Protein AF-A0A7W3X8I7-F1 (afdb_monomer)

Radius of gyration: 14.32 Å; Cα contacts (8 Å, |Δi|>4): 285; chains: 1; bounding box: 37×29×35 Å

Mean predicted aligned error: 3.81 Å

Sequence (125 aa):
MSIESFDNILLEDTFVLSWHQDAGVLIFRVLASLLQSHPEASVPVAGEWACYKPGIIKFSSVSSVRGLLPQESVASTTDPDGSLDYGTIDSLAQTGSGEYRIVGDFGVVTVAAHDVSLTLAAALK

Secondary structure (DSSP, 8-state):
---GGGTTEEEEEEEEEEEEEETTEEEEEEEEEE-TTSTT--PPPTT-SSEEEEEEEEEES--EEES---GGGS--EE-TTS-EE--BEEEEEEEETTEEEEEETTEEEEEE-SEEEEEEPPP--

Foldseek 3Di:
DDAVQCVQWDQQPKWWQDWDDDDFKIKTWIFIFGHPPDPPFDDDDVVDPTGTFTKIKMFGRWPDKPWQDDPVVQDWDADPVRTTTRHTWPDWDAPDQQWIWTAGSSGIMIIRGNDIHMDTDDPDD

Structure (mmCIF, N/CA/C/O backbone):
data_AF-A0A7W3X8I7-F1
#
_entry.id   AF-A0A7W3X8I7-F1
#
loop_
_atom_site.group_PDB
_atom_site.id
_atom_site.type_symbol
_atom_site.label_atom_id
_atom_site.label_alt_id
_atom_site.label_comp_id
_atom_site.label_asym_id
_atom_site.label_entity_id
_atom_site.label_seq_id
_atom_site.pdbx_PDB_ins_code
_atom_site.Cartn_x
_atom_site.Cartn_y
_atom_site.Cartn_z
_atom_site.occupancy
_atom_site.B_iso_or_equiv
_atom_site.auth_seq_id
_atom_site.auth_comp_id
_atom_site.auth_asym_id
_atom_site.auth_atom_id
_atom_site.pdbx_PDB_model_num
ATOM 1 N N . MET A 1 1 ? -1.421 15.709 7.713 1.00 50.75 1 MET A N 1
ATOM 2 C CA . MET A 1 1 ? -0.056 15.484 8.237 1.00 50.75 1 MET A CA 1
ATOM 3 C C . MET A 1 1 ? 0.629 14.509 7.297 1.00 50.75 1 MET A C 1
ATOM 5 O O . MET A 1 1 ? -0.063 13.622 6.806 1.00 50.75 1 MET A O 1
ATOM 9 N N . SER A 1 2 ? 1.910 14.715 6.988 1.00 63.00 2 SER A N 1
ATOM 10 C CA . SER A 1 2 ? 2.726 13.724 6.274 1.00 63.00 2 SER A CA 1
ATOM 11 C C . SER A 1 2 ? 3.022 12.542 7.199 1.00 63.00 2 SER A C 1
ATOM 13 O O . SER A 1 2 ? 3.020 12.696 8.421 1.00 63.00 2 SER A O 1
ATOM 15 N N . ILE A 1 3 ? 3.226 11.362 6.622 1.00 84.31 3 ILE A N 1
ATOM 16 C CA . ILE A 1 3 ? 3.598 10.149 7.349 1.00 84.31 3 ILE A CA 1
ATOM 17 C C . ILE A 1 3 ? 5.062 9.890 7.004 1.00 84.31 3 ILE A C 1
ATOM 19 O O . ILE A 1 3 ? 5.357 9.548 5.865 1.00 84.31 3 ILE A O 1
ATOM 23 N N . GLU A 1 4 ? 5.963 10.062 7.970 1.00 84.31 4 GLU A N 1
ATOM 24 C CA . GLU A 1 4 ? 7.421 10.067 7.739 1.00 84.31 4 GLU A CA 1
ATOM 25 C C . GLU A 1 4 ? 7.934 8.802 7.031 1.00 84.31 4 GLU A C 1
ATOM 27 O O . GLU A 1 4 ? 8.850 8.862 6.218 1.00 84.31 4 GLU A O 1
ATOM 32 N N . SER A 1 5 ? 7.311 7.645 7.278 1.00 86.12 5 SER A N 1
ATOM 33 C CA . SER A 1 5 ? 7.687 6.376 6.636 1.00 86.12 5 SER A CA 1
ATOM 34 C C . SER A 1 5 ? 7.426 6.324 5.122 1.00 86.12 5 SER A C 1
ATOM 36 O O . SER A 1 5 ? 7.846 5.372 4.472 1.00 86.12 5 SER A O 1
ATOM 38 N N . PHE A 1 6 ? 6.762 7.336 4.559 1.00 92.88 6 PHE A N 1
ATOM 39 C CA . PHE A 1 6 ? 6.479 7.482 3.129 1.00 92.88 6 PHE A CA 1
ATOM 40 C C . PHE A 1 6 ? 7.265 8.632 2.487 1.00 92.88 6 PHE A C 1
ATOM 42 O O . PHE A 1 6 ? 7.050 8.946 1.315 1.00 92.88 6 PHE A O 1
ATOM 49 N N . ASP A 1 7 ? 8.179 9.266 3.223 1.00 92.94 7 ASP A N 1
ATOM 50 C CA . ASP A 1 7 ? 9.027 10.311 2.665 1.00 92.94 7 ASP A CA 1
ATOM 51 C C . ASP A 1 7 ? 9.848 9.759 1.492 1.00 92.94 7 ASP A C 1
ATOM 53 O O . ASP A 1 7 ? 10.515 8.731 1.592 1.00 92.94 7 ASP A O 1
ATOM 57 N N . ASN A 1 8 ? 9.845 10.489 0.375 1.00 95.56 8 ASN A N 1
ATOM 58 C CA . ASN A 1 8 ? 10.504 10.101 -0.877 1.00 95.56 8 ASN A CA 1
ATOM 59 C C . ASN A 1 8 ? 9.930 8.844 -1.561 1.00 95.56 8 ASN A C 1
ATOM 61 O O . ASN A 1 8 ? 10.610 8.244 -2.395 1.00 95.56 8 ASN A O 1
ATOM 65 N N . ILE A 1 9 ? 8.685 8.476 -1.256 1.00 96.62 9 ILE A N 1
ATOM 66 C CA . ILE A 1 9 ? 7.903 7.497 -2.019 1.00 96.62 9 ILE A CA 1
ATOM 67 C C . ILE A 1 9 ? 6.915 8.250 -2.909 1.00 96.62 9 ILE A C 1
ATOM 69 O O . ILE A 1 9 ? 6.205 9.138 -2.439 1.00 96.62 9 ILE A O 1
ATOM 73 N N . LEU A 1 10 ? 6.866 7.897 -4.192 1.00 96.62 10 LEU A N 1
ATOM 74 C CA . LEU A 1 10 ? 5.849 8.388 -5.115 1.00 96.62 10 LEU A CA 1
ATOM 75 C C . LEU A 1 10 ? 4.649 7.436 -5.053 1.00 96.62 10 LEU A C 1
ATOM 77 O O . 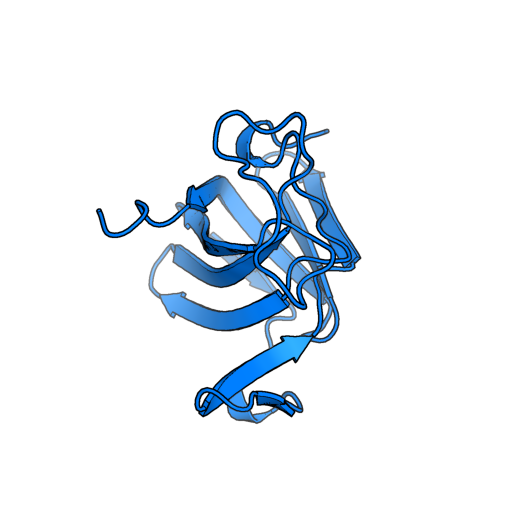LEU A 1 10 ? 4.696 6.325 -5.584 1.00 96.62 10 LEU A O 1
ATOM 81 N N . LEU A 1 11 ? 3.596 7.835 -4.336 1.00 96.62 11 LEU A N 1
ATOM 82 C CA . LEU A 1 11 ? 2.431 6.975 -4.103 1.00 96.62 11 LEU A CA 1
ATOM 83 C C . LEU A 1 11 ? 1.658 6.707 -5.392 1.00 96.62 11 LEU A C 1
ATOM 85 O O . LEU A 1 11 ? 1.289 5.563 -5.643 1.00 96.62 11 LEU A O 1
ATOM 89 N N . GLU A 1 12 ? 1.509 7.731 -6.230 1.00 96.75 12 GLU A N 1
ATOM 90 C CA . GLU A 1 12 ? 0.762 7.680 -7.491 1.00 96.75 12 GLU A CA 1
ATOM 91 C C . GLU A 1 12 ? 1.384 6.715 -8.514 1.00 96.75 12 GLU A C 1
ATOM 93 O O . GLU A 1 12 ? 0.745 6.355 -9.501 1.00 96.75 12 GLU A O 1
ATOM 98 N N . ASP A 1 13 ? 2.617 6.278 -8.254 1.00 96.31 13 ASP A N 1
ATOM 99 C CA . ASP A 1 13 ? 3.366 5.280 -9.016 1.00 96.31 13 ASP A CA 1
ATOM 100 C C . ASP A 1 13 ? 3.721 4.038 -8.167 1.00 96.31 13 ASP A C 1
ATOM 102 O O . ASP A 1 13 ? 4.568 3.225 -8.513 1.00 96.31 13 ASP A O 1
ATOM 106 N N . THR A 1 14 ? 3.108 3.875 -6.997 1.00 96.88 14 THR A N 1
ATOM 107 C CA . THR A 1 14 ? 3.277 2.683 -6.162 1.00 96.88 14 THR A CA 1
ATOM 108 C C . THR A 1 14 ? 2.138 1.710 -6.433 1.00 96.88 14 THR A C 1
ATOM 110 O O . THR A 1 14 ? 0.989 1.994 -6.094 1.00 96.88 14 THR A O 1
ATOM 113 N N . PHE A 1 15 ? 2.465 0.551 -7.006 1.00 96.56 15 PHE A N 1
ATOM 114 C CA . PHE A 1 15 ? 1.491 -0.470 -7.399 1.00 96.56 15 PHE A CA 1
ATOM 115 C C . PHE A 1 15 ? 1.077 -1.339 -6.217 1.00 96.56 15 PHE A C 1
ATOM 117 O O . PHE A 1 15 ? 1.908 -1.727 -5.390 1.00 96.56 15 PHE A O 1
ATOM 124 N N . VAL A 1 16 ? -0.204 -1.685 -6.141 1.00 97.88 16 VAL A N 1
ATOM 125 C CA . VAL A 1 16 ? -0.760 -2.579 -5.125 1.00 97.88 16 VAL A CA 1
ATOM 126 C C . VAL A 1 16 ? -0.832 -3.992 -5.676 1.00 97.88 16 VAL A C 1
ATOM 128 O O . VAL A 1 16 ? -1.519 -4.260 -6.649 1.00 97.88 16 VAL A O 1
ATOM 131 N N . LEU A 1 17 ? -0.171 -4.927 -4.997 1.00 96.94 17 LEU A N 1
ATOM 132 C CA . LEU A 1 17 ? -0.084 -6.325 -5.425 1.00 96.94 17 LEU A CA 1
ATOM 133 C C . LEU A 1 17 ? -1.106 -7.229 -4.728 1.00 96.94 17 LEU A C 1
ATOM 135 O O . LEU A 1 17 ? -1.445 -8.311 -5.202 1.00 96.94 17 LEU A O 1
ATOM 139 N N . SER A 1 18 ? -1.524 -6.849 -3.521 1.00 96.75 18 SER A N 1
ATOM 140 C CA . SER A 1 18 ? -2.567 -7.522 -2.733 1.00 96.75 18 SER A CA 1
ATOM 141 C C . SER A 1 18 ? -2.818 -6.769 -1.434 1.00 96.75 18 SER A C 1
ATOM 143 O O . SER A 1 18 ? -1.996 -5.956 -0.998 1.00 96.75 18 SER A O 1
ATOM 145 N N . TRP A 1 19 ? -3.911 -7.110 -0.759 1.00 97.81 19 TRP A N 1
ATOM 146 C CA . TRP A 1 19 ? -4.139 -6.705 0.620 1.00 97.81 19 TRP A CA 1
ATOM 147 C C . TRP A 1 19 ? -4.694 -7.845 1.458 1.00 97.81 19 TRP A C 1
ATOM 149 O O . TRP A 1 19 ? -5.354 -8.764 0.981 1.00 97.81 19 TRP A O 1
ATOM 159 N 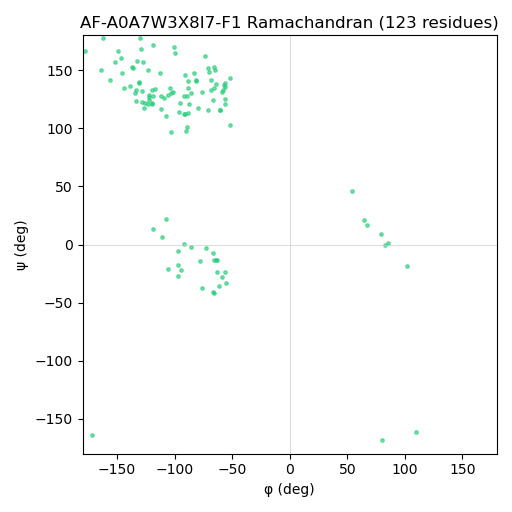N . HIS A 1 20 ? -4.416 -7.777 2.751 1.00 95.50 20 HIS A N 1
ATOM 160 C CA . HIS A 1 20 ? -4.922 -8.732 3.716 1.00 95.50 20 HIS A CA 1
ATOM 161 C C . HIS A 1 20 ? -5.226 -8.034 5.034 1.00 95.50 20 HIS A C 1
ATOM 163 O O . HIS A 1 20 ? -4.421 -7.248 5.538 1.00 95.50 20 HIS A O 1
ATOM 169 N N . GLN A 1 21 ? -6.386 -8.355 5.595 1.00 95.31 21 GLN A N 1
ATOM 170 C CA . GLN A 1 21 ? -6.789 -7.929 6.923 1.00 95.31 21 GLN A CA 1
ATOM 171 C C . GLN A 1 21 ? -6.832 -9.149 7.842 1.00 95.31 21 GLN A C 1
ATOM 173 O O . GLN A 1 21 ? -7.518 -10.124 7.541 1.00 95.31 21 GLN A O 1
ATOM 178 N N . ASP A 1 22 ? -6.147 -9.048 8.975 1.00 92.38 22 ASP A N 1
ATOM 179 C CA . ASP A 1 22 ? -6.213 -10.007 10.078 1.00 92.38 22 ASP A CA 1
ATOM 180 C C . ASP A 1 22 ? -6.454 -9.257 11.401 1.00 92.38 22 ASP A C 1
ATOM 182 O O . ASP A 1 22 ? -6.538 -8.024 11.434 1.00 92.38 22 ASP A O 1
ATOM 186 N N . ALA A 1 23 ? -6.592 -9.983 12.510 1.00 90.94 23 ALA A N 1
ATOM 187 C CA . ALA A 1 23 ? -6.860 -9.438 13.833 1.00 90.94 23 ALA A CA 1
ATOM 188 C C . ALA A 1 23 ? -5.865 -8.324 14.221 1.00 90.94 23 ALA A C 1
ATOM 190 O O . ALA A 1 23 ? -4.728 -8.570 14.623 1.00 90.94 23 ALA A O 1
ATOM 191 N N . GLY A 1 24 ? -6.325 -7.073 14.128 1.00 95.88 24 GLY A N 1
ATOM 192 C CA . GLY A 1 24 ? -5.560 -5.884 14.504 1.00 95.88 24 GLY A CA 1
ATOM 193 C C . GLY A 1 24 ? -4.532 -5.410 13.474 1.00 95.88 24 GLY A C 1
ATOM 194 O O . GLY A 1 24 ? -3.744 -4.519 13.796 1.00 95.88 24 GLY A O 1
ATOM 195 N N . VAL A 1 25 ? -4.516 -5.964 12.258 1.00 97.75 25 VAL A N 1
ATOM 196 C CA . VAL A 1 25 ? -3.545 -5.601 11.217 1.00 97.75 25 VAL A CA 1
ATOM 197 C C . VAL A 1 25 ? -4.222 -5.511 9.850 1.00 97.75 25 VAL A C 1
ATOM 199 O O . VAL A 1 25 ? -4.994 -6.384 9.466 1.00 97.75 25 VAL A O 1
ATOM 202 N N . LEU A 1 26 ? -3.881 -4.471 9.090 1.00 98.38 26 LEU A N 1
ATOM 203 C CA . LEU A 1 26 ? -4.183 -4.368 7.663 1.00 98.38 26 LEU A CA 1
ATOM 204 C C . LEU A 1 26 ? -2.872 -4.182 6.904 1.00 98.38 26 LEU A C 1
ATOM 206 O O . LEU A 1 26 ? -2.079 -3.301 7.238 1.00 98.38 26 LEU A O 1
ATOM 210 N N . ILE A 1 27 ? -2.643 -5.028 5.907 1.00 98.00 27 ILE A N 1
ATOM 211 C CA . ILE A 1 27 ? -1.437 -5.046 5.086 1.00 98.00 27 ILE A CA 1
ATOM 212 C C . ILE A 1 27 ? -1.819 -4.809 3.633 1.00 98.00 27 ILE A C 1
ATOM 214 O O . ILE A 1 27 ? -2.696 -5.498 3.120 1.00 98.00 27 ILE A O 1
ATOM 218 N N . PHE A 1 28 ? -1.098 -3.909 2.970 1.00 98.19 28 PHE A N 1
ATOM 219 C CA . PHE A 1 28 ? -1.001 -3.853 1.514 1.00 98.19 28 PHE A CA 1
ATOM 220 C C . PHE A 1 28 ? 0.407 -4.287 1.116 1.00 98.19 28 PHE A C 1
ATOM 222 O O . PHE A 1 28 ? 1.398 -3.753 1.622 1.00 98.19 28 PHE A O 1
ATOM 229 N N . ARG A 1 29 ? 0.504 -5.272 0.223 1.00 97.56 29 ARG A N 1
ATOM 230 C CA . ARG A 1 29 ? 1.760 -5.580 -0.466 1.00 97.56 29 ARG A CA 1
ATOM 231 C C . ARG A 1 29 ? 1.845 -4.671 -1.672 1.00 97.56 29 ARG A C 1
ATOM 233 O O . ARG A 1 29 ? 0.879 -4.586 -2.426 1.00 97.56 29 ARG A O 1
ATOM 240 N N . VAL A 1 30 ? 2.981 -4.014 -1.837 1.00 97.38 30 VAL A N 1
ATOM 241 C CA . VAL A 1 30 ? 3.167 -3.018 -2.886 1.00 97.38 30 VAL A CA 1
ATOM 242 C C . VAL A 1 30 ? 4.471 -3.228 -3.633 1.00 97.38 30 VAL A C 1
ATOM 244 O O . VAL A 1 30 ? 5.417 -3.813 -3.100 1.00 97.38 30 VAL A O 1
ATOM 247 N N . LEU A 1 31 ? 4.526 -2.696 -4.843 1.00 95.88 31 LEU A N 1
ATOM 248 C CA . LEU A 1 31 ? 5.759 -2.377 -5.535 1.00 95.88 31 LEU A CA 1
ATOM 249 C C . LEU A 1 31 ? 5.945 -0.855 -5.445 1.00 95.88 31 LEU A C 1
ATOM 251 O O . LEU A 1 31 ? 5.318 -0.093 -6.173 1.00 95.88 31 LEU A O 1
ATOM 255 N N . ALA A 1 32 ? 6.736 -0.413 -4.466 1.00 96.94 32 ALA A N 1
ATOM 256 C CA . ALA A 1 32 ? 6.913 0.995 -4.126 1.00 96.94 32 ALA A CA 1
ATOM 257 C C . ALA A 1 32 ? 7.820 1.709 -5.128 1.00 96.94 32 ALA A C 1
ATOM 259 O O . ALA A 1 32 ? 8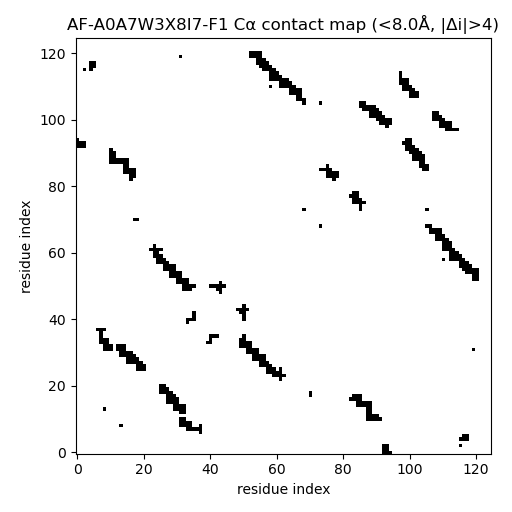.924 1.230 -5.392 1.00 96.94 32 ALA A O 1
ATOM 260 N N . SER A 1 33 ? 7.383 2.870 -5.618 1.00 96.81 33 SER A N 1
ATOM 261 C CA . SER A 1 33 ? 8.195 3.760 -6.454 1.00 96.81 33 SER A CA 1
ATOM 262 C C . SER A 1 33 ? 8.988 4.727 -5.584 1.00 96.81 33 SER A C 1
ATOM 264 O O . SER A 1 33 ? 8.432 5.577 -4.883 1.00 96.81 33 SER A O 1
ATOM 266 N N . LEU A 1 34 ? 10.310 4.571 -5.586 1.00 96.88 34 LEU A N 1
ATOM 267 C CA . LEU A 1 34 ? 11.219 5.404 -4.811 1.00 96.88 34 LEU A CA 1
ATOM 268 C C . LEU A 1 34 ? 11.686 6.592 -5.655 1.00 96.88 34 LEU A C 1
ATOM 270 O O . LEU A 1 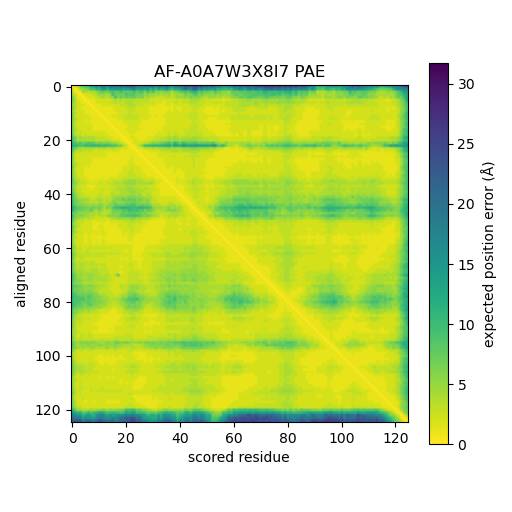34 ? 12.268 6.425 -6.733 1.00 96.88 34 LEU A O 1
ATOM 274 N N . LEU A 1 35 ? 11.538 7.801 -5.109 1.00 95.44 35 LEU A N 1
ATOM 275 C CA . LEU A 1 35 ? 12.236 8.971 -5.634 1.00 95.44 35 LEU A CA 1
ATOM 276 C C . LEU A 1 35 ? 13.746 8.791 -5.445 1.00 95.44 35 LEU A C 1
ATOM 278 O O . LEU A 1 35 ? 14.197 8.191 -4.473 1.00 95.44 35 LEU A O 1
ATOM 282 N N . GLN A 1 36 ? 14.553 9.374 -6.332 1.00 93.19 36 GLN A N 1
ATOM 283 C CA . GLN A 1 36 ? 16.020 9.260 -6.264 1.00 93.19 36 GLN A CA 1
ATOM 284 C C . GLN A 1 36 ? 16.637 9.888 -4.997 1.00 93.19 36 GLN A C 1
ATOM 286 O O . 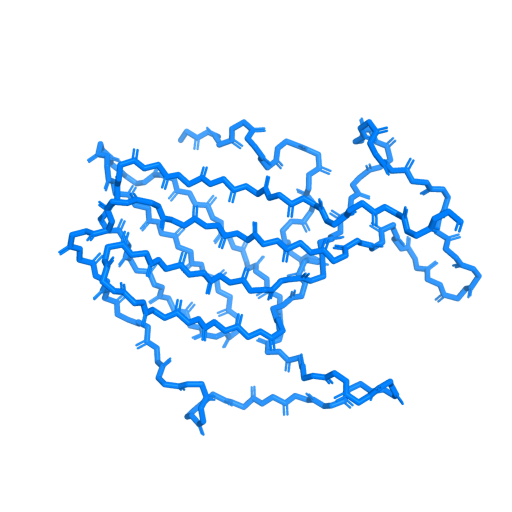GLN A 1 36 ? 17.799 9.646 -4.691 1.00 93.19 36 GLN A O 1
ATOM 291 N N . SER A 1 37 ? 15.868 10.684 -4.249 1.00 93.88 37 SER A N 1
ATOM 292 C CA . SER A 1 37 ? 16.234 11.195 -2.924 1.00 93.88 37 SER A CA 1
ATOM 293 C C . SER A 1 37 ? 16.062 10.168 -1.798 1.00 93.88 37 SER A C 1
ATOM 295 O O . SER A 1 37 ? 16.570 10.391 -0.700 1.00 93.88 37 SER A O 1
ATOM 297 N N . HIS A 1 38 ? 15.356 9.060 -2.035 1.00 94.75 38 HIS A N 1
ATOM 298 C CA . HIS A 1 38 ? 15.166 8.014 -1.040 1.00 94.75 38 HIS A CA 1
ATOM 299 C C . HIS A 1 38 ? 16.506 7.297 -0.765 1.00 94.75 38 HIS A C 1
ATOM 301 O O . HIS A 1 38 ? 17.175 6.889 -1.715 1.00 94.75 38 HIS A O 1
ATOM 307 N N . PRO A 1 39 ? 16.911 7.068 0.501 1.00 92.31 39 PRO A N 1
ATOM 308 C CA . PRO A 1 39 ? 18.212 6.464 0.835 1.00 92.31 39 PRO A CA 1
ATOM 309 C C . PRO A 1 39 ? 18.440 5.071 0.239 1.00 92.31 39 PRO A C 1
ATOM 311 O O . PRO A 1 39 ? 19.571 4.655 0.004 1.00 92.31 39 PRO A O 1
ATOM 314 N N . GLU A 1 40 ? 17.350 4.340 0.023 1.00 92.75 40 GLU A N 1
ATOM 315 C CA . GLU A 1 40 ? 17.368 3.015 -0.591 1.00 92.75 40 GLU A CA 1
ATOM 316 C C . GLU A 1 40 ? 17.189 3.020 -2.117 1.00 92.75 40 GLU A C 1
ATOM 318 O O . GLU A 1 40 ? 17.156 1.935 -2.706 1.00 92.75 40 GLU A O 1
ATOM 323 N N . ALA A 1 41 ? 17.041 4.186 -2.754 1.00 93.12 41 ALA A N 1
ATOM 324 C CA . ALA A 1 41 ? 16.892 4.268 -4.201 1.00 93.12 41 ALA A CA 1
ATOM 325 C C . ALA A 1 41 ? 18.189 3.863 -4.910 1.00 93.12 41 ALA A C 1
ATOM 327 O O . ALA A 1 41 ? 19.299 4.203 -4.499 1.00 93.12 41 ALA A O 1
ATOM 328 N N . SER A 1 42 ? 18.028 3.149 -6.016 1.00 91.12 42 SER A N 1
ATOM 329 C CA . SER A 1 42 ? 19.079 2.885 -6.988 1.00 91.12 42 SER A CA 1
ATOM 330 C C . SER A 1 42 ? 18.690 3.474 -8.339 1.00 91.12 42 SER A C 1
ATOM 332 O O . SER A 1 42 ? 17.553 3.906 -8.555 1.00 91.12 42 SER A O 1
ATOM 334 N N . VAL A 1 43 ? 19.634 3.454 -9.277 1.00 90.38 43 VAL A N 1
ATOM 335 C CA . VAL A 1 43 ? 19.318 3.719 -10.683 1.00 90.38 43 VAL A CA 1
ATOM 336 C C . VAL A 1 43 ? 18.234 2.722 -11.132 1.00 90.38 43 VAL A C 1
ATOM 338 O O . VAL A 1 43 ? 18.351 1.539 -10.783 1.00 90.38 43 VAL A O 1
ATOM 341 N N . PRO A 1 44 ? 17.189 3.170 -11.857 1.00 90.50 44 PRO A N 1
ATOM 342 C CA . PRO A 1 44 ? 16.212 2.275 -12.467 1.00 90.50 44 PRO A CA 1
ATOM 343 C C . PRO A 1 44 ? 16.894 1.186 -13.299 1.00 90.50 44 PRO A C 1
ATOM 345 O O . PRO A 1 44 ? 17.914 1.425 -13.955 1.00 90.50 44 PRO A O 1
ATOM 348 N N . VAL A 1 45 ? 16.339 -0.023 -13.271 1.00 86.69 45 VAL A N 1
ATOM 349 C CA . VAL A 1 45 ? 16.807 -1.114 -14.135 1.00 86.69 45 VAL A CA 1
ATOM 350 C C . VAL A 1 45 ? 16.515 -0.750 -15.595 1.00 86.69 45 VAL A C 1
ATOM 352 O O . VAL A 1 45 ? 15.606 0.020 -15.887 1.00 86.69 45 VAL A O 1
ATOM 355 N N . ALA A 1 46 ? 17.298 -1.274 -16.540 1.00 88.31 46 ALA A N 1
ATOM 356 C CA . ALA A 1 46 ? 17.071 -1.011 -17.958 1.00 88.31 46 ALA A CA 1
ATOM 357 C C . ALA A 1 46 ? 15.644 -1.417 -18.374 1.00 88.31 46 ALA A C 1
ATOM 359 O O . ALA A 1 46 ? 15.277 -2.583 -18.257 1.00 88.31 46 ALA A O 1
ATOM 360 N N . GLY A 1 47 ? 14.875 -0.454 -18.886 1.00 85.81 47 GLY A N 1
ATOM 361 C CA . GLY A 1 47 ? 13.466 -0.637 -19.254 1.00 85.81 47 GLY A CA 1
ATOM 362 C C . GLY A 1 47 ? 12.480 -0.074 -18.229 1.00 85.81 47 GLY A C 1
ATOM 363 O O . GLY A 1 47 ? 11.351 0.222 -18.604 1.00 85.81 47 GLY A O 1
ATOM 364 N N . GLU A 1 48 ? 12.925 0.164 -16.995 1.00 87.62 48 GLU A N 1
ATOM 365 C CA . GLU A 1 48 ? 12.150 0.831 -15.950 1.00 87.62 48 GLU A CA 1
ATOM 366 C C . GLU A 1 48 ? 12.400 2.340 -15.973 1.00 87.62 48 GLU A C 1
ATOM 368 O O . GLU A 1 48 ? 13.512 2.808 -16.239 1.00 87.62 48 GLU A O 1
ATOM 373 N N . TRP A 1 49 ? 11.369 3.120 -15.659 1.00 89.81 49 TRP A N 1
ATOM 374 C CA . TRP A 1 49 ? 11.480 4.576 -15.554 1.00 89.81 49 TRP A CA 1
ATOM 375 C C . TRP A 1 49 ? 11.681 5.057 -14.109 1.00 89.81 49 TRP A C 1
ATOM 377 O O . TRP A 1 49 ? 12.164 6.173 -13.904 1.00 89.81 49 TRP A O 1
ATOM 387 N N . ALA A 1 50 ? 11.383 4.206 -13.121 1.00 92.25 50 ALA A N 1
ATOM 388 C CA . ALA A 1 50 ? 11.528 4.480 -11.694 1.00 92.25 50 ALA A CA 1
ATOM 389 C C . ALA A 1 50 ? 12.304 3.373 -10.956 1.00 92.25 50 ALA A C 1
ATOM 391 O O . ALA A 1 50 ? 12.602 2.304 -11.492 1.00 92.25 50 ALA A O 1
ATOM 392 N N . CYS A 1 51 ? 12.686 3.653 -9.707 1.00 94.75 51 CYS A N 1
ATOM 393 C CA . CYS A 1 51 ? 13.279 2.657 -8.821 1.00 94.75 51 CYS A CA 1
ATOM 394 C C . CYS A 1 51 ? 12.163 1.963 -8.041 1.00 94.75 51 CYS A C 1
ATOM 396 O O . CYS A 1 51 ? 11.702 2.477 -7.023 1.00 94.75 51 CYS A O 1
ATOM 398 N N . TYR A 1 52 ? 11.747 0.795 -8.520 1.00 93.88 52 TYR A N 1
ATOM 399 C CA . TYR A 1 52 ? 10.726 -0.004 -7.859 1.00 93.88 52 TYR A CA 1
ATOM 400 C C . TYR A 1 52 ? 11.324 -0.953 -6.819 1.00 93.88 52 TYR A C 1
ATOM 402 O O . TYR A 1 52 ? 12.314 -1.643 -7.081 1.00 93.88 52 TYR A O 1
ATOM 410 N N . LYS A 1 53 ? 10.708 -1.021 -5.634 1.00 94.25 53 LYS A N 1
ATOM 411 C CA . LYS A 1 53 ? 11.064 -1.984 -4.584 1.00 94.25 53 LYS A CA 1
ATOM 412 C C . LYS A 1 53 ? 9.834 -2.663 -3.991 1.00 94.25 53 LYS A C 1
ATOM 414 O O . LYS A 1 53 ? 8.894 -1.969 -3.606 1.00 94.25 53 LYS A O 1
ATOM 419 N N . PRO A 1 54 ? 9.838 -4.000 -3.833 1.00 95.25 54 PRO A N 1
ATOM 420 C CA . PRO A 1 54 ? 8.786 -4.675 -3.087 1.00 95.25 54 PRO A CA 1
ATOM 421 C C . PRO A 1 54 ? 8.695 -4.108 -1.671 1.00 95.25 54 PRO A C 1
ATOM 423 O O . PRO A 1 54 ? 9.717 -3.894 -1.015 1.00 95.25 54 PRO A O 1
ATOM 426 N N . GLY A 1 55 ? 7.480 -3.883 -1.189 1.00 96.38 55 GLY A N 1
ATOM 427 C CA . GLY A 1 55 ? 7.232 -3.274 0.106 1.00 96.38 55 GLY A CA 1
ATOM 428 C C . GLY A 1 55 ? 5.949 -3.763 0.762 1.00 96.38 55 GLY A C 1
ATOM 429 O O . GLY A 1 55 ? 5.095 -4.409 0.150 1.00 96.38 55 GLY A O 1
ATOM 430 N N . ILE A 1 56 ? 5.830 -3.458 2.049 1.00 97.62 56 ILE A N 1
ATOM 431 C CA . ILE A 1 56 ? 4.642 -3.720 2.855 1.00 97.62 56 ILE A CA 1
ATOM 432 C C . ILE A 1 56 ? 4.224 -2.415 3.518 1.00 97.62 56 ILE A C 1
ATOM 434 O O . ILE A 1 56 ? 4.961 -1.892 4.354 1.00 97.62 56 ILE A O 1
ATOM 438 N N . ILE A 1 57 ? 3.028 -1.935 3.184 1.00 98.12 57 ILE A N 1
ATOM 439 C CA . ILE A 1 57 ? 2.332 -0.915 3.966 1.00 98.12 57 ILE A CA 1
ATOM 440 C C . ILE A 1 57 ? 1.533 -1.641 5.041 1.00 98.12 57 ILE A C 1
ATOM 442 O O . ILE A 1 57 ? 0.675 -2.469 4.730 1.00 98.12 57 ILE A O 1
ATOM 446 N N . LYS A 1 58 ? 1.808 -1.343 6.308 1.00 97.88 58 LYS A N 1
ATOM 447 C CA . LYS A 1 58 ? 1.175 -1.993 7.452 1.00 97.88 58 LYS A CA 1
ATOM 448 C C . LYS A 1 58 ? 0.503 -0.968 8.349 1.00 97.88 58 LYS A C 1
ATOM 450 O O . LYS A 1 58 ? 1.178 -0.142 8.953 1.00 97.88 58 LYS A O 1
ATOM 455 N N . PHE A 1 59 ? -0.802 -1.116 8.531 1.00 98.00 59 PHE A N 1
ATOM 456 C CA . PHE A 1 59 ? -1.538 -0.490 9.623 1.00 98.00 59 PHE A CA 1
ATOM 457 C C . PHE A 1 59 ? -1.521 -1.424 10.836 1.00 98.00 59 PHE A C 1
ATOM 459 O O . PHE A 1 59 ? -1.868 -2.603 10.721 1.00 98.00 59 PHE A O 1
ATOM 466 N N . SER A 1 60 ? -1.110 -0.909 11.995 1.00 97.12 60 SER A N 1
ATOM 467 C CA . SER A 1 60 ? -0.945 -1.689 13.229 1.00 97.12 60 SER A CA 1
ATOM 468 C C . SER A 1 60 ? -1.950 -1.287 14.306 1.00 97.12 60 SER A C 1
ATOM 470 O O . SER A 1 60 ? -2.333 -0.121 14.416 1.00 97.12 60 SER A O 1
ATOM 472 N N . SER A 1 61 ? -2.356 -2.258 15.128 1.00 97.06 61 SER A N 1
ATOM 473 C CA . SER A 1 61 ? -3.389 -2.086 16.162 1.00 97.06 61 SER A CA 1
ATOM 474 C C . SER A 1 61 ? -4.692 -1.531 15.576 1.00 97.06 61 SER A C 1
ATOM 476 O O . SER A 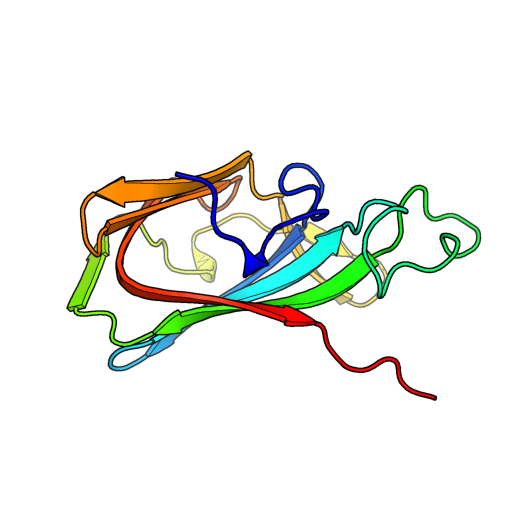1 61 ? -5.277 -0.574 16.086 1.00 97.06 61 SER A O 1
ATOM 478 N N . VAL A 1 62 ? -5.113 -2.116 14.454 1.00 98.25 62 VAL A N 1
ATOM 479 C CA . VAL A 1 62 ? -6.321 -1.743 13.719 1.00 98.25 62 VAL A CA 1
ATOM 480 C C . VAL A 1 62 ? -7.558 -2.072 14.550 1.00 98.25 62 VAL A C 1
ATOM 482 O O . VAL A 1 62 ? -7.766 -3.215 14.950 1.00 98.25 62 VAL A O 1
ATOM 485 N N . SER A 1 63 ? -8.400 -1.070 14.781 1.00 97.56 63 SER A N 1
ATOM 486 C CA . SER A 1 63 ? -9.672 -1.209 15.502 1.00 97.56 63 SER A CA 1
ATOM 487 C C . SER A 1 63 ? -10.892 -1.163 14.579 1.00 97.56 63 SER A C 1
ATOM 489 O O . SER A 1 63 ? -11.956 -1.657 14.941 1.00 97.56 63 SER A O 1
ATOM 491 N N . SER A 1 64 ? -10.754 -0.596 13.377 1.00 97.31 64 SER A N 1
ATOM 492 C CA . SER A 1 64 ? -11.820 -0.538 12.375 1.00 97.31 64 SER A CA 1
ATOM 493 C C . SER A 1 64 ? -11.230 -0.380 10.977 1.00 97.31 64 SER A C 1
ATOM 495 O O . SER A 1 64 ? -10.318 0.417 10.776 1.00 97.31 64 SER A O 1
ATOM 497 N N . VAL A 1 65 ? -11.830 -1.060 9.998 1.00 97.94 65 VAL A N 1
ATOM 498 C CA . VAL A 1 65 ? -11.582 -0.872 8.562 1.00 97.94 65 VAL A CA 1
ATOM 499 C C . VAL A 1 65 ? -12.929 -0.678 7.873 1.00 97.94 65 VAL A C 1
ATOM 501 O O . VAL A 1 65 ? -13.870 -1.423 8.142 1.00 97.94 65 VAL A O 1
ATOM 504 N N . ARG A 1 66 ? -13.051 0.337 7.014 1.00 97.88 66 ARG A N 1
ATOM 505 C CA . ARG A 1 66 ? -14.265 0.613 6.230 1.00 97.88 66 ARG A CA 1
ATOM 506 C C . ARG A 1 66 ? -13.896 0.832 4.772 1.00 97.88 66 ARG A C 1
ATOM 508 O O . ARG A 1 66 ? -12.918 1.517 4.501 1.00 97.88 66 ARG A O 1
ATOM 515 N N . GLY A 1 67 ? -14.695 0.282 3.861 1.00 97.00 67 GLY A N 1
ATOM 516 C CA . GLY A 1 67 ? -14.499 0.434 2.415 1.00 97.00 67 GLY A CA 1
ATOM 517 C C . GLY A 1 67 ? -13.480 -0.523 1.790 1.00 97.00 67 GLY A C 1
ATOM 518 O O . GLY A 1 67 ? -13.308 -0.490 0.579 1.00 97.00 67 GLY A O 1
ATOM 519 N N . LEU A 1 68 ? -12.843 -1.399 2.579 1.00 96.44 68 LEU A N 1
ATOM 520 C CA . LEU A 1 68 ? -11.970 -2.443 2.042 1.00 96.44 68 LEU A CA 1
ATOM 521 C C . LEU A 1 68 ? -12.809 -3.512 1.337 1.00 96.44 68 LEU A C 1
ATOM 523 O O . LEU A 1 68 ? -13.620 -4.191 1.970 1.00 96.44 68 LEU A O 1
ATOM 527 N N . LEU A 1 69 ? -12.614 -3.641 0.030 1.00 95.25 69 LEU A N 1
ATOM 528 C CA . LEU A 1 69 ? -13.276 -4.650 -0.785 1.00 95.25 69 LEU A CA 1
ATOM 529 C C . LEU A 1 69 ? -12.526 -5.992 -0.698 1.00 95.25 69 LEU A C 1
ATOM 531 O O . LEU A 1 69 ? -11.300 -5.995 -0.558 1.00 95.25 69 LEU A O 1
ATOM 535 N N . PRO A 1 70 ? -13.220 -7.142 -0.789 1.00 93.62 70 PRO A N 1
ATOM 536 C CA . PRO A 1 70 ? -12.561 -8.425 -1.013 1.00 93.62 70 PRO A CA 1
ATOM 537 C C . PRO A 1 70 ? -11.718 -8.378 -2.289 1.00 93.62 70 PRO A C 1
ATOM 539 O O . PRO A 1 70 ? -12.154 -7.815 -3.296 1.00 93.62 70 PRO A O 1
ATOM 542 N N . GLN A 1 71 ? -10.523 -8.963 -2.258 1.00 94.06 71 GLN A N 1
ATOM 543 C CA . GLN A 1 71 ? -9.561 -8.846 -3.354 1.00 94.06 71 GLN A CA 1
ATOM 544 C C . GLN A 1 71 ? -10.104 -9.442 -4.665 1.00 94.06 71 GLN A C 1
ATOM 546 O O . GLN A 1 71 ? -9.932 -8.866 -5.731 1.00 94.06 71 GLN A O 1
ATOM 551 N N . GLU A 1 72 ? -10.871 -10.527 -4.576 1.00 93.62 72 GLU A N 1
ATOM 552 C CA . GLU A 1 72 ? -11.571 -11.174 -5.689 1.00 93.62 72 GLU A CA 1
ATOM 553 C C . GLU A 1 72 ? -12.689 -10.330 -6.325 1.00 93.62 72 GLU A C 1
ATOM 555 O O . GLU A 1 72 ? -13.191 -10.677 -7.393 1.00 93.62 72 GLU A O 1
ATOM 560 N N . SER A 1 73 ? -13.109 -9.245 -5.668 1.00 94.06 73 SER A N 1
ATOM 561 C CA . SER A 1 73 ? -14.147 -8.335 -6.169 1.00 94.06 73 SER A CA 1
ATOM 562 C C . SER A 1 73 ? -13.586 -7.101 -6.878 1.00 94.06 73 SER A C 1
ATOM 564 O O . SER A 1 73 ? -14.355 -6.325 -7.447 1.00 94.06 73 SER A O 1
ATOM 566 N N . VAL A 1 74 ? -12.263 -6.925 -6.859 1.00 94.94 74 VAL A N 1
ATOM 567 C CA . VAL A 1 74 ? -11.557 -5.826 -7.522 1.00 94.94 74 VAL A CA 1
ATOM 568 C C . VAL A 1 74 ? -10.889 -6.364 -8.783 1.00 94.94 74 VAL A C 1
ATOM 570 O O . VAL A 1 74 ? -10.276 -7.430 -8.766 1.00 94.94 74 VAL A O 1
ATOM 573 N N . ALA A 1 75 ? -11.026 -5.640 -9.893 1.00 93.69 75 ALA A N 1
ATOM 574 C CA . ALA A 1 75 ? -10.358 -6.008 -11.134 1.00 93.69 75 ALA A CA 1
ATOM 575 C C . ALA A 1 75 ? -8.836 -5.875 -10.974 1.00 93.69 75 ALA A C 1
ATOM 577 O O . ALA A 1 75 ? -8.359 -4.870 -10.456 1.00 93.69 75 ALA A O 1
ATOM 578 N N . SER A 1 76 ? -8.097 -6.877 -11.445 1.00 95.19 76 SER A N 1
ATOM 579 C CA . SER A 1 76 ? -6.637 -6.859 -11.491 1.00 95.19 76 SER A CA 1
ATOM 580 C C . SER A 1 76 ? -6.122 -7.177 -12.884 1.00 95.19 76 SER A C 1
ATOM 582 O O . SER A 1 76 ? -6.796 -7.817 -13.700 1.00 95.19 76 SER A O 1
ATOM 584 N N . THR A 1 77 ? -4.903 -6.729 -13.144 1.00 95.31 77 THR A N 1
ATOM 585 C CA . THR A 1 77 ? -4.069 -7.182 -14.252 1.00 95.31 77 THR A CA 1
ATOM 586 C C . THR A 1 77 ? -3.057 -8.205 -13.747 1.00 95.31 77 THR A C 1
ATOM 588 O O . THR A 1 77 ? -2.864 -8.400 -12.546 1.00 95.31 77 THR A O 1
ATOM 591 N N . THR A 1 78 ? -2.452 -8.936 -14.678 1.00 92.75 78 THR A N 1
ATOM 592 C CA . THR A 1 78 ? -1.350 -9.851 -14.380 1.00 92.75 78 THR A CA 1
ATOM 593 C C . THR A 1 78 ? -0.142 -9.392 -15.168 1.00 92.75 78 THR A C 1
ATOM 595 O O . THR A 1 78 ? -0.209 -9.318 -16.399 1.00 92.75 78 THR A O 1
ATOM 598 N N . ASP A 1 79 ? 0.937 -9.094 -14.461 1.00 85.62 79 ASP A N 1
ATOM 599 C CA . ASP A 1 79 ? 2.187 -8.669 -15.069 1.00 85.62 79 ASP A CA 1
ATOM 600 C C . ASP A 1 79 ? 2.910 -9.840 -15.746 1.00 85.62 79 ASP A C 1
ATOM 602 O O . ASP A 1 79 ? 2.617 -11.011 -15.473 1.00 85.62 79 ASP A O 1
ATOM 606 N N . PRO A 1 80 ? 3.877 -9.569 -16.646 1.00 86.75 80 PRO A N 1
ATOM 607 C CA . PRO A 1 80 ? 4.637 -10.619 -17.323 1.00 86.75 80 PRO A CA 1
ATOM 608 C C . PRO A 1 80 ? 5.350 -11.601 -16.381 1.00 86.75 80 PRO A C 1
ATOM 610 O O . PRO A 1 80 ? 5.637 -12.728 -16.785 1.00 86.75 80 PRO A O 1
ATOM 613 N N . ASP A 1 81 ? 5.638 -11.192 -15.143 1.00 82.25 81 ASP A N 1
ATOM 614 C CA . ASP A 1 81 ? 6.247 -12.032 -14.108 1.00 82.25 81 ASP A CA 1
ATOM 615 C C . ASP A 1 81 ? 5.230 -12.877 -13.310 1.00 82.25 81 ASP A C 1
ATOM 617 O O . ASP A 1 81 ? 5.618 -13.690 -12.468 1.00 82.25 81 ASP A O 1
ATOM 621 N N . GLY A 1 82 ? 3.934 -12.733 -13.605 1.00 86.25 82 GLY A N 1
ATOM 622 C CA . GLY A 1 82 ? 2.831 -13.442 -12.961 1.00 86.25 82 GLY A CA 1
ATOM 623 C C . GLY A 1 82 ? 2.322 -12.795 -11.673 1.00 86.25 82 GLY A C 1
ATOM 624 O O . GLY A 1 82 ? 1.415 -13.353 -11.048 1.00 86.25 82 GLY A O 1
ATOM 625 N N . SER A 1 83 ? 2.875 -11.653 -11.257 1.00 87.00 83 SER A N 1
ATOM 626 C CA . SER A 1 83 ? 2.327 -10.887 -10.142 1.00 87.00 83 SER A CA 1
ATOM 627 C C . SER A 1 83 ? 0.988 -10.247 -10.526 1.00 87.00 83 SER A C 1
ATOM 629 O O . SER A 1 83 ? 0.707 -9.981 -11.696 1.00 87.00 83 SER A O 1
ATOM 631 N N . LEU A 1 84 ? 0.108 -10.097 -9.534 1.00 93.94 84 LEU A N 1
ATOM 632 C CA . LEU A 1 84 ? -1.153 -9.386 -9.716 1.00 93.94 84 LEU A CA 1
ATOM 633 C C . LEU A 1 84 ? -0.923 -7.909 -9.442 1.00 93.94 84 LEU A C 1
ATOM 635 O O . LEU A 1 84 ? -0.245 -7.574 -8.474 1.00 93.94 84 LEU A O 1
ATOM 639 N N . ASP A 1 85 ? -1.564 -7.073 -10.242 1.00 95.00 85 ASP A N 1
ATOM 640 C CA . ASP A 1 85 ? -1.551 -5.626 -10.103 1.00 95.00 85 ASP A CA 1
ATOM 641 C C . ASP A 1 85 ? -2.994 -5.125 -9.956 1.00 95.00 85 ASP A C 1
ATOM 643 O O . ASP A 1 85 ? -3.877 -5.441 -10.759 1.00 95.00 85 ASP A O 1
ATOM 647 N N . TYR A 1 86 ? -3.243 -4.403 -8.867 1.00 97.12 86 TYR A N 1
ATOM 648 C CA . TYR A 1 86 ? -4.522 -3.786 -8.518 1.00 97.12 86 TYR A CA 1
ATOM 649 C C . TYR A 1 86 ? -4.479 -2.265 -8.695 1.00 97.12 86 TYR A C 1
ATOM 651 O O . TYR A 1 86 ? -5.270 -1.561 -8.066 1.00 97.12 86 TYR A O 1
ATOM 659 N N . GLY A 1 87 ? -3.552 -1.777 -9.520 1.00 95.88 87 GLY A N 1
ATOM 660 C CA . GLY A 1 87 ? -3.345 -0.371 -9.814 1.00 95.88 87 GLY A CA 1
ATOM 661 C C . GLY A 1 87 ? -2.549 0.355 -8.737 1.00 95.88 87 GLY A C 1
ATOM 662 O O . GLY A 1 87 ? -1.935 -0.259 -7.855 1.00 95.88 87 GLY A O 1
ATOM 663 N N . THR A 1 88 ? -2.536 1.684 -8.810 1.00 96.88 88 THR A N 1
ATOM 664 C CA . THR A 1 88 ? -1.677 2.510 -7.951 1.00 96.88 88 THR A CA 1
ATOM 665 C C . THR A 1 88 ? -2.418 3.119 -6.762 1.00 96.88 88 THR A C 1
ATOM 667 O O . THR A 1 88 ? -3.642 3.021 -6.617 1.00 96.88 88 THR A O 1
ATOM 670 N N . ILE A 1 89 ? -1.648 3.705 -5.842 1.00 98.19 89 ILE A N 1
ATOM 671 C CA . ILE A 1 89 ? -2.165 4.437 -4.686 1.00 98.19 89 ILE A CA 1
ATOM 672 C C . ILE A 1 89 ? -2.293 5.917 -5.056 1.00 98.19 89 ILE A C 1
ATOM 674 O O . ILE A 1 89 ? -1.303 6.628 -5.152 1.00 98.19 89 ILE A O 1
ATOM 678 N N . ASP A 1 90 ? -3.515 6.428 -5.148 1.00 97.62 90 ASP A N 1
ATOM 679 C CA . ASP A 1 90 ? -3.755 7.859 -5.364 1.00 97.62 90 ASP A CA 1
ATOM 680 C C . ASP A 1 90 ? -3.295 8.707 -4.173 1.00 97.62 90 ASP A C 1
ATOM 682 O O . ASP A 1 90 ? -2.790 9.816 -4.327 1.00 97.62 90 ASP A O 1
ATOM 686 N N . SER A 1 91 ? -3.561 8.241 -2.946 1.00 96.25 91 SER A N 1
ATOM 687 C CA . SER A 1 91 ? -3.186 8.979 -1.737 1.00 96.25 91 SER A CA 1
ATOM 688 C C . SER A 1 91 ? -3.214 8.121 -0.476 1.00 96.25 91 SER A C 1
ATOM 690 O O . SER A 1 91 ? -4.043 7.224 -0.319 1.00 96.25 91 SER A O 1
ATOM 692 N N . LEU A 1 92 ? -2.351 8.473 0.477 1.00 96.94 92 LEU A N 1
ATOM 693 C CA . LEU A 1 92 ? -2.383 7.994 1.854 1.00 96.94 92 LEU A CA 1
ATOM 694 C C . LEU A 1 92 ? -2.214 9.187 2.794 1.00 96.94 92 LEU A C 1
ATOM 696 O O . LEU A 1 92 ? -1.227 9.915 2.721 1.00 96.94 92 LEU A O 1
ATOM 700 N N . ALA A 1 93 ? -3.170 9.385 3.697 1.00 95.06 93 ALA A N 1
ATOM 701 C CA . ALA A 1 93 ? -3.121 10.492 4.641 1.00 95.06 93 ALA A CA 1
ATOM 702 C C . ALA A 1 93 ? -3.714 10.121 5.998 1.00 95.06 93 ALA A C 1
ATOM 704 O O . ALA A 1 93 ? -4.686 9.372 6.092 1.00 95.06 93 ALA A O 1
ATOM 705 N N . GLN A 1 94 ? -3.168 10.720 7.054 1.00 94.75 94 GLN A N 1
ATOM 706 C CA . GLN A 1 94 ? -3.818 10.756 8.358 1.00 94.75 94 GLN A CA 1
ATOM 707 C C . GLN A 1 94 ? -4.897 11.852 8.359 1.00 94.75 94 GLN A C 1
ATOM 709 O O . GLN A 1 94 ? -4.585 13.033 8.169 1.00 94.75 94 GLN A O 1
ATOM 714 N N . THR A 1 95 ? -6.160 11.462 8.551 1.00 93.56 95 THR A N 1
ATOM 715 C CA . THR A 1 95 ? -7.337 12.355 8.548 1.00 93.56 95 THR A CA 1
ATOM 716 C C . THR A 1 95 ? -7.725 12.826 9.947 1.00 93.56 95 THR A C 1
ATOM 718 O O . THR A 1 95 ? -8.341 13.881 10.092 1.00 93.56 95 THR A O 1
ATOM 721 N N . GLY A 1 96 ? -7.317 12.089 10.980 1.00 90.00 96 GLY A N 1
ATOM 722 C CA . GLY A 1 96 ? -7.542 12.415 12.383 1.00 90.00 96 GLY A CA 1
ATOM 723 C C . GLY A 1 96 ? -6.603 11.633 13.299 1.00 90.00 96 GLY A C 1
ATOM 724 O O . GLY A 1 96 ? -5.808 10.809 12.846 1.00 90.00 96 GLY A O 1
ATOM 725 N N . SER A 1 97 ? -6.684 11.882 14.607 1.00 91.38 97 SER A N 1
ATOM 726 C CA . SER A 1 97 ? -5.901 11.112 15.581 1.00 91.38 97 SER A CA 1
ATOM 727 C C . SER A 1 97 ? -6.280 9.630 15.503 1.00 91.38 97 SER A C 1
ATOM 729 O O . SER A 1 97 ? -7.428 9.274 15.767 1.00 91.38 97 SER A O 1
ATOM 731 N N . GLY A 1 98 ? -5.325 8.787 15.102 1.00 93.88 98 GLY A N 1
ATOM 732 C CA . GLY A 1 98 ? -5.534 7.353 14.888 1.00 93.88 98 GLY A CA 1
ATOM 733 C C . GLY A 1 98 ? -6.458 6.991 13.718 1.00 93.88 98 GLY A C 1
ATOM 734 O O . GLY A 1 98 ? -6.946 5.865 13.671 1.00 93.88 98 GLY A O 1
ATOM 735 N N . GLU A 1 99 ? -6.723 7.915 12.788 1.00 96.88 99 GLU A N 1
ATOM 736 C CA . GLU A 1 99 ? -7.527 7.654 11.590 1.00 96.88 99 GLU A CA 1
ATOM 737 C C . GLU A 1 99 ? -6.733 7.959 10.320 1.00 96.88 99 GLU A C 1
ATOM 739 O O . GLU A 1 99 ? -6.177 9.048 10.150 1.00 96.88 99 GLU A O 1
ATOM 744 N N . TYR A 1 100 ? -6.719 6.988 9.415 1.00 97.62 100 TYR A N 1
ATOM 745 C CA . TYR A 1 100 ? -6.032 7.047 8.139 1.00 97.62 100 TYR A CA 1
ATOM 746 C C . TYR A 1 100 ? -7.004 6.800 6.997 1.00 97.62 100 TYR A C 1
ATOM 748 O O . TYR A 1 100 ? -7.972 6.044 7.120 1.00 97.62 100 TYR A O 1
ATOM 756 N N . ARG A 1 101 ? -6.703 7.401 5.852 1.00 97.81 101 ARG A N 1
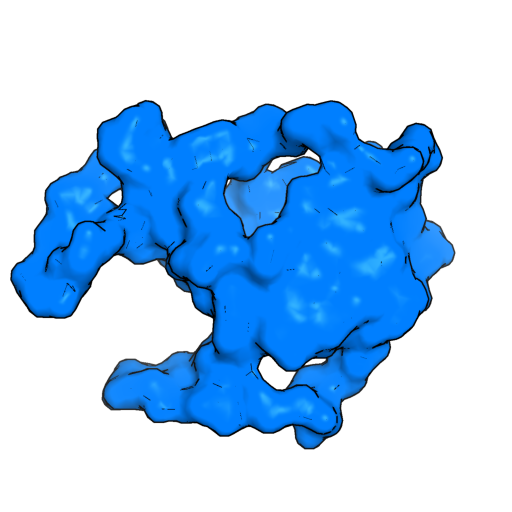ATOM 757 C CA . ARG A 1 101 ? -7.416 7.185 4.604 1.00 97.81 101 ARG A CA 1
ATOM 758 C C . ARG A 1 101 ? -6.418 6.851 3.509 1.00 97.81 101 ARG A C 1
ATOM 760 O O . ARG A 1 101 ? -5.509 7.640 3.259 1.00 97.81 101 ARG A O 1
ATOM 767 N N . ILE A 1 102 ? -6.610 5.695 2.884 1.00 98.06 102 ILE A N 1
ATOM 768 C CA . ILE A 1 102 ? -5.854 5.247 1.717 1.00 9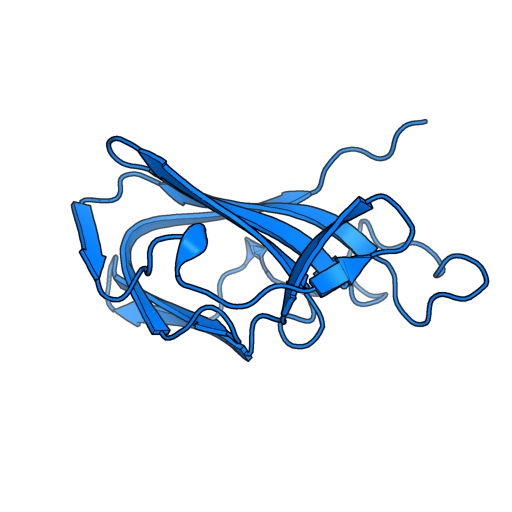8.06 102 ILE A CA 1
ATOM 769 C C . ILE A 1 102 ? -6.813 5.105 0.534 1.00 98.06 102 ILE A C 1
ATOM 771 O O . ILE A 1 1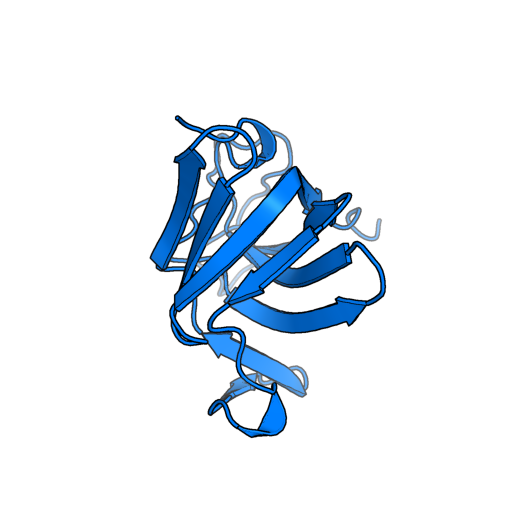02 ? -7.933 4.609 0.688 1.00 98.06 102 ILE A O 1
ATOM 775 N N . VAL A 1 103 ? -6.404 5.621 -0.618 1.00 98.12 103 VAL A N 1
ATOM 776 C CA . VAL A 1 103 ? -7.186 5.641 -1.855 1.00 98.12 103 VAL A CA 1
ATOM 777 C C . VAL A 1 103 ? -6.316 5.131 -2.987 1.00 98.12 103 VAL A C 1
ATOM 779 O O . VAL A 1 103 ? -5.141 5.484 -3.045 1.00 98.12 103 VAL A O 1
ATOM 782 N N . GLY A 1 104 ? -6.904 4.339 -3.868 1.00 97.00 104 GLY A N 1
ATOM 783 C CA . GLY A 1 104 ? -6.315 3.923 -5.132 1.00 97.00 104 GLY A CA 1
ATOM 784 C C . GLY A 1 104 ? -7.349 3.194 -5.976 1.00 97.00 104 GLY A C 1
ATOM 785 O O . GLY A 1 104 ? -8.544 3.208 -5.659 1.00 97.00 104 GLY A O 1
ATOM 786 N N . ASP A 1 105 ? -6.882 2.480 -6.991 1.00 94.00 105 ASP A N 1
ATOM 787 C CA . ASP A 1 105 ? -7.747 1.706 -7.891 1.00 94.00 105 ASP A CA 1
ATOM 788 C C . ASP A 1 105 ? -8.509 0.575 -7.169 1.00 94.00 105 ASP A C 1
ATOM 790 O O . ASP A 1 105 ? -9.619 0.199 -7.553 1.00 94.00 105 ASP A O 1
ATOM 794 N N . PHE A 1 106 ? -7.983 0.105 -6.033 1.00 94.12 106 PHE A N 1
ATOM 795 C CA . PHE A 1 106 ? -8.658 -0.829 -5.124 1.00 94.12 106 PHE A CA 1
ATOM 796 C C . PHE A 1 106 ? -9.804 -0.203 -4.301 1.00 94.12 106 PHE A C 1
ATOM 798 O O . PHE A 1 106 ? -10.484 -0.904 -3.546 1.00 94.12 106 PHE A O 1
ATOM 805 N N . GLY A 1 107 ? -10.034 1.106 -4.426 1.00 95.56 107 GLY A N 1
ATOM 806 C CA . GLY A 1 107 ? -11.118 1.843 -3.786 1.00 95.56 107 GLY A CA 1
ATOM 807 C C . GLY A 1 107 ? -10.668 2.798 -2.678 1.00 95.56 107 GLY A C 1
ATOM 808 O O . GLY A 1 107 ? -9.516 3.215 -2.582 1.00 95.56 107 GLY A O 1
ATOM 809 N N . VAL A 1 108 ? -11.623 3.186 -1.828 1.00 97.75 108 VAL A N 1
ATOM 810 C CA . VAL A 1 108 ? -11.420 4.147 -0.732 1.00 97.75 108 VAL A CA 1
ATOM 811 C C . VAL A 1 108 ? -11.538 3.426 0.600 1.00 97.75 108 VAL A C 1
ATOM 813 O O . VAL A 1 108 ? -12.625 2.976 0.964 1.00 97.75 108 VAL A O 1
ATOM 816 N N . VAL A 1 109 ? -10.448 3.390 1.364 1.00 98.31 109 VAL A N 1
ATOM 817 C CA . VAL A 1 109 ? -10.396 2.684 2.645 1.00 98.31 109 VAL A CA 1
ATOM 818 C C . VAL A 1 109 ? -10.097 3.653 3.782 1.00 98.31 109 VAL A C 1
ATOM 820 O O . VAL A 1 109 ? -9.118 4.400 3.755 1.00 98.31 109 VAL A O 1
ATOM 823 N N . THR A 1 110 ? -10.939 3.622 4.813 1.00 98.31 110 THR A N 1
ATOM 824 C CA . THR A 1 110 ? -10.712 4.328 6.080 1.00 98.31 110 THR A CA 1
ATOM 825 C C . THR A 1 110 ? -10.312 3.327 7.153 1.00 98.31 110 THR A C 1
ATOM 827 O O . THR A 1 110 ? -11.005 2.329 7.370 1.00 98.31 110 THR A O 1
ATOM 830 N N . VAL A 1 111 ? -9.208 3.606 7.839 1.00 98.31 111 VAL A N 1
ATOM 831 C CA . VAL A 1 111 ? -8.586 2.715 8.817 1.00 98.31 111 VAL A CA 1
ATOM 832 C C . VAL A 1 111 ? -8.421 3.455 10.137 1.00 98.31 111 VAL A C 1
ATOM 834 O O . VAL A 1 111 ? -7.737 4.473 10.198 1.00 98.31 111 VAL A O 1
ATOM 837 N N . ALA A 1 112 ? -9.011 2.925 11.205 1.00 98.00 112 ALA A N 1
ATOM 838 C CA . ALA A 1 112 ? -8.690 3.348 12.561 1.00 98.00 112 ALA A CA 1
ATOM 839 C C . ALA A 1 112 ? -7.565 2.457 13.096 1.00 98.00 112 ALA A C 1
ATOM 841 O O . ALA A 1 112 ? -7.774 1.256 13.295 1.00 98.00 112 ALA A O 1
ATOM 842 N N . ALA A 1 113 ? -6.380 3.021 13.308 1.00 97.69 113 ALA A N 1
ATOM 843 C CA . ALA A 1 113 ? -5.167 2.299 13.684 1.00 97.69 113 ALA A CA 1
ATOM 844 C C . ALA A 1 113 ? -4.281 3.151 14.597 1.00 97.69 113 ALA A C 1
ATOM 846 O O . ALA A 1 113 ? -4.404 4.373 14.635 1.00 97.69 113 ALA A O 1
ATOM 847 N N . HIS A 1 114 ? -3.370 2.506 15.323 1.00 96.06 114 HIS A N 1
ATOM 848 C CA . HIS A 1 114 ? -2.381 3.225 16.126 1.00 96.06 114 HIS A CA 1
ATOM 849 C C . HIS A 1 114 ? -1.264 3.815 15.261 1.00 96.06 114 HIS A C 1
ATOM 851 O O . HIS A 1 114 ? -0.761 4.891 15.562 1.00 96.06 114 HIS A O 1
ATOM 857 N N . ASP A 1 115 ? -0.852 3.085 14.223 1.00 95.50 115 ASP A N 1
ATOM 858 C CA . ASP A 1 115 ? 0.295 3.444 13.395 1.00 95.50 115 ASP A CA 1
ATOM 859 C C . ASP A 1 115 ? 0.150 2.917 11.962 1.00 95.50 115 ASP A C 1
ATOM 861 O O . ASP A 1 115 ? -0.556 1.926 11.728 1.00 95.50 115 ASP A O 1
ATOM 865 N N . VAL A 1 116 ? 0.861 3.555 11.029 1.00 97.12 116 VAL A N 1
ATOM 866 C CA . VAL A 1 116 ? 1.056 3.087 9.656 1.00 97.12 116 VAL A CA 1
ATOM 867 C C . VAL A 1 116 ? 2.525 3.223 9.256 1.00 97.12 116 VAL A C 1
ATOM 869 O O . VAL A 1 116 ? 3.139 4.278 9.412 1.00 97.12 116 VAL A O 1
ATOM 872 N N . SER A 1 117 ? 3.091 2.152 8.704 1.00 96.44 117 SER A N 1
ATOM 873 C CA . SER A 1 117 ? 4.484 2.126 8.253 1.00 96.44 117 SER A CA 1
ATOM 874 C C . SER A 1 117 ? 4.642 1.462 6.893 1.00 96.44 117 SER A C 1
ATOM 876 O O . SER A 1 117 ? 3.869 0.572 6.534 1.00 96.44 117 SER A O 1
ATOM 878 N N . LEU A 1 118 ? 5.668 1.884 6.157 1.00 96.94 118 LEU A N 1
ATOM 879 C CA . LEU A 1 118 ? 6.190 1.190 4.987 1.00 96.94 118 LEU A CA 1
ATOM 880 C C . LEU A 1 118 ? 7.488 0.471 5.368 1.00 96.94 118 LEU A C 1
ATOM 882 O O . LEU A 1 118 ? 8.386 1.059 5.965 1.00 96.94 118 LEU A O 1
ATOM 886 N N . THR A 1 119 ? 7.595 -0.809 5.024 1.00 95.75 119 THR A N 1
ATOM 887 C CA . THR A 1 119 ? 8.854 -1.565 5.084 1.00 95.75 119 THR A CA 1
ATOM 888 C C . THR A 1 119 ? 9.200 -2.051 3.687 1.00 95.75 119 THR A C 1
ATOM 890 O O . THR A 1 119 ? 8.420 -2.793 3.090 1.00 95.75 119 THR A O 1
ATOM 893 N N . LEU A 1 120 ? 10.363 -1.651 3.175 1.00 95.31 120 LEU A N 1
ATOM 894 C CA . LEU A 1 120 ? 10.889 -2.140 1.905 1.00 95.31 120 LEU A CA 1
ATOM 895 C C . LEU A 1 120 ? 11.577 -3.493 2.112 1.00 95.31 120 LEU A C 1
ATOM 897 O O . LEU A 1 120 ? 12.233 -3.735 3.128 1.00 95.31 120 LEU A O 1
ATOM 901 N N . ALA A 1 121 ? 11.408 -4.403 1.157 1.00 88.50 121 ALA A N 1
ATOM 902 C CA . ALA A 1 121 ? 12.135 -5.659 1.153 1.00 88.50 121 ALA A CA 1
ATOM 903 C C . ALA A 1 121 ? 13.633 -5.381 0.989 1.00 88.50 121 ALA A C 1
ATOM 905 O O . ALA A 1 121 ? 14.046 -4.563 0.163 1.00 88.50 121 ALA A O 1
ATOM 906 N N . ALA A 1 122 ? 14.456 -6.099 1.756 1.00 73.19 122 ALA A N 1
ATOM 907 C CA . ALA A 1 122 ? 15.895 -6.056 1.562 1.00 73.19 122 ALA A CA 1
ATOM 908 C C . ALA A 1 122 ? 16.220 -6.486 0.126 1.00 73.19 122 ALA A C 1
ATOM 910 O O . ALA A 1 122 ? 15.717 -7.507 -0.349 1.00 73.19 122 ALA A O 1
ATOM 911 N N . ALA A 1 123 ? 17.076 -5.721 -0.553 1.00 56.41 123 ALA A N 1
ATOM 912 C CA . ALA A 1 123 ? 17.609 -6.145 -1.838 1.00 56.41 123 ALA A CA 1
ATOM 913 C C . ALA A 1 123 ? 18.290 -7.512 -1.659 1.00 56.41 123 ALA A C 1
ATOM 915 O O . ALA A 1 123 ? 19.150 -7.668 -0.784 1.00 56.41 123 ALA A O 1
ATOM 916 N N . LEU A 1 124 ? 17.888 -8.501 -2.460 1.00 44.09 124 LEU A N 1
ATOM 917 C CA . LEU A 1 124 ? 18.636 -9.749 -2.575 1.00 44.09 124 LEU A CA 1
ATOM 918 C C . LEU A 1 124 ? 20.033 -9.373 -3.092 1.00 44.09 124 LEU A C 1
ATOM 920 O O . LEU A 1 124 ? 20.152 -8.785 -4.166 1.00 44.09 124 LEU A O 1
ATOM 924 N N . LYS A 1 125 ? 21.058 -9.611 -2.269 1.00 33.09 125 LYS A N 1
ATOM 925 C CA . LYS A 1 125 ? 22.465 -9.422 -2.643 1.00 33.09 125 LYS A CA 1
ATOM 926 C C . LYS A 1 125 ? 22.932 -10.520 -3.584 1.00 33.09 125 LYS A C 1
ATOM 928 O O . LYS A 1 125 ? 22.500 -11.676 -3.376 1.00 33.09 125 LYS A O 1
#

Nearest PDB structures (foldseek):
  2jq5-assembly1_A  TM=6.183E-01  e=1.788E+00  Rhodopseudomonas palustris
  3cnx-assembly1_B  TM=2.068E-01  e=8.164E+00  Streptomyces avermitilis
  7mlv-assembly1_A  TM=1.379E-01  e=7.352E+00  Sus scrofa

Solvent-accessible surface area (backbone atoms only — not comparable to full-atom values): 6918 Å² total; per-residue (Å²): 101,86,60,77,63,49,65,49,48,42,46,69,62,16,34,32,51,46,72,51,76,56,95,35,34,40,37,36,36,29,39,35,22,34,35,84,82,22,93,84,42,57,82,44,55,94,92,49,94,51,23,72,41,52,29,37,41,38,34,35,64,36,79,46,76,43,60,76,62,62,71,92,78,48,82,66,51,69,47,100,87,68,48,47,36,36,46,34,27,72,44,78,40,52,80,48,95,47,28,34,38,41,31,32,71,69,38,56,31,42,35,34,23,75,44,73,42,56,47,71,59,78,77,87,126

pLDDT: mean 92.66, std 9.92, range [33.09, 98.38]